Protein AF-A0A529N1E4-F1 (afdb_monomer_lite)

Sequence (50 aa):
MKHEICKIADIPQAGSLIAHFFGREVHVWRSGERIRAAANVCLHFGGPLD

Foldseek 3Di:
DDDDFDDPVPADQDDWDWTDDPNWTKTWHDDDVDIDIDTQADPVPGHGPD

Structure (mmCIF, N/CA/C/O backbone):
data_AF-A0A529N1E4-F1
#
_entry.id   AF-A0A529N1E4-F1
#
loop_
_atom_site.group_PDB
_atom_site.id
_atom_site.type_symbol
_atom_site.label_atom_id
_atom_site.label_alt_id
_atom_site.label_comp_id
_atom_si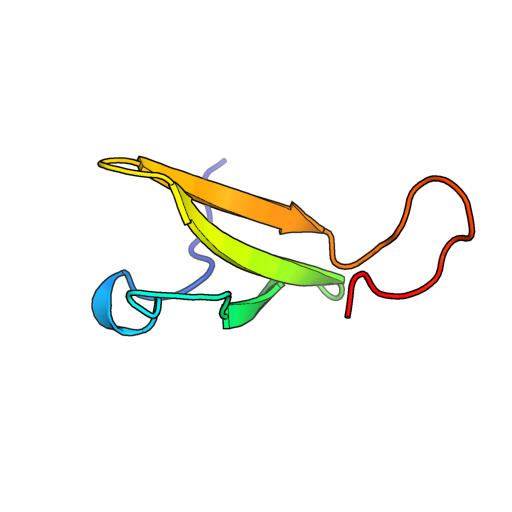te.label_asym_id
_atom_site.label_entity_id
_atom_site.label_seq_id
_atom_site.pdbx_PDB_ins_code
_atom_site.Cartn_x
_atom_site.Cartn_y
_atom_site.Cartn_z
_atom_site.occupancy
_atom_site.B_iso_or_equiv
_atom_site.auth_seq_id
_atom_site.auth_comp_id
_atom_site.auth_asym_id
_atom_site.auth_atom_id
_atom_site.pdbx_PDB_model_num
ATOM 1 N N . MET A 1 1 ? -13.009 13.554 -6.190 1.00 84.12 1 MET A N 1
ATOM 2 C CA . MET A 1 1 ? -13.742 12.271 -6.287 1.00 84.12 1 MET A CA 1
ATOM 3 C C . MET A 1 1 ? -13.085 11.283 -5.329 1.00 84.12 1 MET A C 1
ATOM 5 O O . MET A 1 1 ? -11.868 11.350 -5.204 1.00 84.12 1 MET A O 1
ATOM 9 N N . LYS A 1 2 ? -13.840 10.441 -4.613 1.00 91.00 2 LYS A N 1
ATOM 10 C CA . LYS A 1 2 ? -13.282 9.402 -3.726 1.00 91.00 2 LYS A CA 1
ATOM 11 C C . LYS A 1 2 ? -13.561 8.038 -4.353 1.00 91.00 2 LYS A C 1
ATOM 13 O O . LYS A 1 2 ? -14.685 7.816 -4.790 1.00 91.00 2 LYS A O 1
ATOM 18 N N . HIS A 1 3 ? -12.564 7.160 -4.390 1.00 94.88 3 HIS A N 1
ATOM 19 C CA . HIS A 1 3 ? -12.722 5.775 -4.825 1.00 94.88 3 HIS A CA 1
ATOM 20 C C . HIS A 1 3 ? -12.133 4.844 -3.765 1.00 94.88 3 HIS A C 1
ATOM 22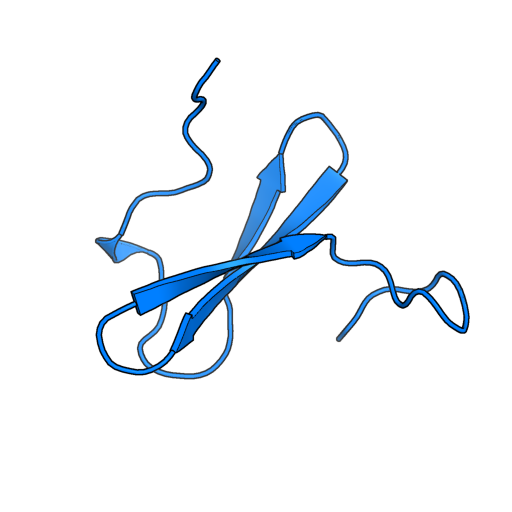 O O . HIS A 1 3 ? -11.235 5.241 -3.021 1.00 94.88 3 HIS A O 1
ATOM 28 N N . GLU A 1 4 ? -12.697 3.648 -3.648 1.00 95.69 4 GLU A N 1
ATOM 29 C CA . GLU A 1 4 ? -12.234 2.650 -2.690 1.00 95.69 4 GLU A CA 1
ATOM 30 C C . GLU A 1 4 ? -10.855 2.116 -3.118 1.00 95.69 4 GLU A C 1
A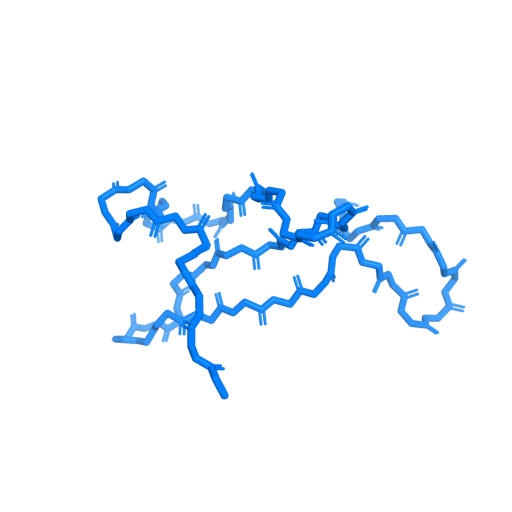TOM 32 O O . GLU A 1 4 ? -10.598 1.970 -4.310 1.00 95.69 4 GLU A O 1
ATOM 37 N N . ILE A 1 5 ? -9.972 1.857 -2.146 1.00 96.88 5 ILE A N 1
ATOM 38 C CA . ILE A 1 5 ? -8.656 1.227 -2.369 1.00 96.88 5 ILE A CA 1
ATOM 39 C C . ILE A 1 5 ? -8.679 -0.219 -1.850 1.00 96.88 5 ILE A C 1
ATOM 41 O O . ILE A 1 5 ? -8.333 -1.143 -2.574 1.00 96.88 5 ILE A O 1
ATOM 45 N N . CYS A 1 6 ? -9.092 -0.414 -0.593 1.00 97.12 6 CYS A N 1
ATOM 46 C CA . CYS A 1 6 ? -9.253 -1.715 0.068 1.00 97.12 6 CYS A CA 1
ATOM 47 C C . CYS A 1 6 ? -10.194 -1.578 1.280 1.00 97.12 6 CYS A C 1
ATOM 49 O O . CYS A 1 6 ? -10.559 -0.455 1.658 1.00 97.12 6 CYS A O 1
ATOM 51 N N . LYS A 1 7 ? -10.581 -2.695 1.915 1.00 97.56 7 LYS A N 1
ATOM 52 C CA . LYS A 1 7 ? -11.322 -2.643 3.183 1.00 97.56 7 LYS A CA 1
ATOM 53 C C . LYS A 1 7 ? -10.359 -2.391 4.339 1.00 97.56 7 LYS A C 1
ATOM 55 O O . LYS A 1 7 ? -9.238 -2.881 4.365 1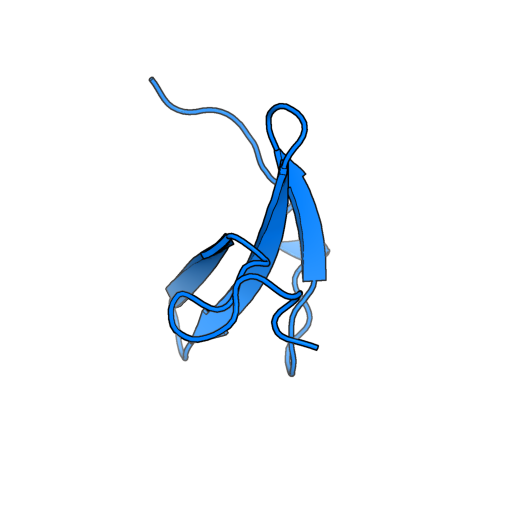.00 97.56 7 LYS A O 1
ATOM 60 N N . ILE A 1 8 ? -10.834 -1.683 5.365 1.00 96.94 8 ILE A N 1
ATOM 61 C CA . ILE A 1 8 ? -10.046 -1.410 6.582 1.00 96.94 8 ILE A CA 1
ATOM 62 C C . ILE A 1 8 ? -9.616 -2.707 7.287 1.00 96.94 8 ILE A C 1
ATOM 64 O O . ILE A 1 8 ? -8.551 -2.745 7.904 1.00 96.94 8 ILE A O 1
ATOM 68 N N . ALA A 1 9 ? -10.439 -3.756 7.198 1.00 97.44 9 ALA A N 1
ATOM 69 C CA . ALA A 1 9 ? -10.156 -5.067 7.778 1.00 97.44 9 ALA A CA 1
ATOM 70 C C . ALA A 1 9 ? -8.942 -5.759 7.135 1.00 97.44 9 ALA A C 1
ATOM 72 O O . ALA A 1 9 ? -8.276 -6.537 7.810 1.00 97.44 9 ALA A O 1
ATOM 73 N N . ASP A 1 10 ? -8.620 -5.423 5.882 1.00 97.69 10 ASP A N 1
ATOM 74 C CA . ASP A 1 10 ? -7.511 -6.025 5.136 1.00 97.69 10 ASP A CA 1
ATOM 75 C C . ASP A 1 10 ? -6.164 -5.353 5.461 1.00 97.69 10 ASP A C 1
ATOM 77 O O . ASP A 1 10 ? -5.104 -5.868 5.110 1.00 97.69 10 ASP A O 1
ATOM 81 N N . ILE A 1 11 ? -6.179 -4.190 6.130 1.00 97.75 11 ILE A N 1
ATOM 82 C CA . ILE A 1 11 ? -4.963 -3.432 6.445 1.00 97.75 11 ILE A CA 1
ATOM 83 C C . ILE A 1 11 ? -4.302 -4.035 7.693 1.00 97.75 11 ILE A C 1
ATOM 85 O O . ILE A 1 11 ? -4.877 -3.925 8.792 1.00 97.75 11 ILE A O 1
ATOM 89 N N . PRO A 1 12 ? -3.083 -4.597 7.568 1.00 97.00 12 PRO A N 1
ATOM 90 C CA . PRO A 1 12 ? -2.427 -5.302 8.661 1.00 97.00 12 PRO A CA 1
ATOM 91 C C . PRO A 1 12 ? -2.092 -4.359 9.825 1.00 97.00 12 PRO A C 1
ATOM 93 O O . PRO A 1 12 ? -1.973 -3.142 9.653 1.00 97.00 12 PRO A O 1
ATOM 96 N N . GLN A 1 13 ? -1.940 -4.914 11.035 1.00 96.19 13 GLN A N 1
ATOM 97 C CA . GLN A 1 13 ? -1.516 -4.122 12.200 1.00 96.19 13 GLN A CA 1
ATOM 98 C C . GLN A 1 13 ? -0.073 -3.614 12.082 1.00 96.19 13 GLN A C 1
ATOM 100 O O . GLN A 1 13 ? 0.231 -2.539 12.594 1.00 96.19 13 GLN A O 1
ATOM 105 N N . ALA A 1 14 ? 0.790 -4.360 11.390 1.00 95.25 14 ALA A N 1
ATOM 106 C CA . ALA A 1 14 ? 2.176 -4.002 11.119 1.00 95.25 14 ALA A CA 1
ATOM 107 C C . ALA A 1 14 ? 2.500 -4.228 9.637 1.00 95.25 14 ALA A C 1
ATOM 109 O O . ALA A 1 14 ? 1.953 -5.134 9.010 1.00 95.25 14 ALA A O 1
ATOM 110 N N . GLY A 1 15 ? 3.397 -3.409 9.087 1.00 95.62 15 GLY A N 1
ATOM 111 C CA . GLY A 1 15 ? 3.725 -3.432 7.663 1.00 95.62 15 GLY A CA 1
ATOM 112 C C . GLY A 1 15 ? 2.663 -2.741 6.807 1.00 95.62 15 GLY A C 1
ATOM 113 O O . GLY A 1 15 ? 2.019 -1.784 7.243 1.00 95.62 15 GLY A O 1
ATOM 114 N N . SER A 1 16 ? 2.501 -3.210 5.571 1.00 97.50 16 SER A N 1
ATOM 115 C CA . SER A 1 16 ? 1.581 -2.618 4.601 1.00 97.50 16 SER A CA 1
ATOM 116 C C . SER A 1 16 ? 0.908 -3.676 3.730 1.00 97.50 16 SER A C 1
ATOM 118 O O . SER A 1 16 ? 1.441 -4.766 3.544 1.00 97.50 16 SER A O 1
ATOM 120 N N . LEU A 1 17 ? -0.265 -3.332 3.207 1.00 97.56 17 LEU A N 1
ATOM 121 C CA . LEU A 1 17 ? -0.961 -4.045 2.140 1.00 97.56 17 LEU A CA 1
ATOM 122 C C . LEU A 1 17 ? -0.646 -3.354 0.809 1.00 97.56 17 LEU A C 1
ATOM 124 O O . LEU A 1 17 ? -0.805 -2.136 0.719 1.00 97.56 17 LEU A O 1
ATOM 128 N N . ILE A 1 18 ? -0.274 -4.108 -0.224 1.00 97.62 18 ILE A N 1
ATOM 129 C CA . ILE A 1 18 ? -0.215 -3.590 -1.597 1.00 97.62 18 ILE A CA 1
ATOM 130 C C . ILE A 1 18 ? -1.596 -3.757 -2.241 1.00 97.62 18 ILE A C 1
ATOM 132 O O . ILE A 1 18 ? -2.126 -4.864 -2.323 1.00 97.62 18 ILE A O 1
ATOM 136 N N . ALA A 1 19 ? -2.185 -2.651 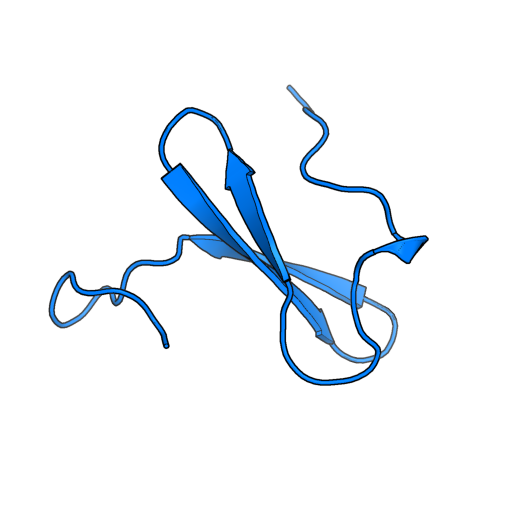-2.695 1.00 97.38 19 ALA A N 1
ATOM 137 C CA . ALA A 1 19 ? -3.460 -2.621 -3.406 1.00 97.38 19 ALA A CA 1
ATOM 138 C C . ALA A 1 19 ? -3.284 -2.046 -4.818 1.00 97.38 19 ALA A C 1
ATOM 140 O O . ALA A 1 19 ? -2.466 -1.156 -5.047 1.00 97.38 19 ALA A O 1
ATOM 141 N N . HIS A 1 20 ? -4.087 -2.531 -5.765 1.00 96.50 20 HIS A N 1
ATOM 142 C CA . HIS A 1 20 ? -4.130 -1.992 -7.123 1.00 96.50 20 HIS A CA 1
ATOM 143 C C . HIS A 1 20 ? -5.129 -0.833 -7.192 1.00 96.50 20 HIS A C 1
ATOM 145 O O . HIS A 1 20 ? -6.298 -0.983 -6.845 1.00 96.50 20 HIS A O 1
ATOM 151 N N . PHE A 1 21 ? -4.683 0.322 -7.676 1.00 95.69 21 PHE A N 1
ATOM 152 C CA . PHE A 1 21 ? -5.480 1.536 -7.784 1.00 95.69 21 PHE A CA 1
ATOM 153 C C . PHE A 1 21 ? -5.206 2.232 -9.121 1.00 95.69 21 PHE A C 1
ATOM 155 O O . PHE A 1 21 ? -4.137 2.804 -9.331 1.00 95.69 21 PHE A O 1
ATOM 162 N N . PHE A 1 22 ? -6.173 2.165 -10.044 1.00 94.56 22 PHE A N 1
ATOM 163 C CA . PHE A 1 22 ? -6.070 2.727 -11.403 1.00 94.56 22 PHE A CA 1
ATOM 164 C C . PHE A 1 22 ? -4.772 2.341 -12.142 1.00 94.56 22 PHE A C 1
ATOM 166 O O . PHE A 1 22 ? -4.056 3.197 -12.658 1.00 94.56 22 PHE A O 1
ATOM 173 N N . GLY A 1 23 ? -4.449 1.043 -12.172 1.00 94.38 23 GLY A N 1
ATOM 174 C CA . GLY A 1 23 ? -3.264 0.522 -12.869 1.00 94.38 23 GLY A CA 1
ATOM 175 C C . GLY A 1 23 ? -1.930 0.826 -12.180 1.00 94.38 23 GLY A C 1
ATOM 176 O O . GLY A 1 23 ? -0.878 0.586 -12.763 1.00 94.38 23 GLY A O 1
ATOM 177 N N . ARG A 1 24 ? -1.960 1.358 -10.954 1.00 94.44 24 ARG A N 1
ATOM 178 C CA . ARG A 1 24 ? -0.779 1.580 -10.119 1.00 94.44 24 ARG A CA 1
ATOM 179 C C . ARG A 1 24 ? -0.908 0.786 -8.834 1.00 94.44 24 ARG A C 1
ATOM 181 O O . ARG A 1 24 ? -2.008 0.612 -8.318 1.00 94.44 24 ARG A O 1
ATOM 188 N N . GLU A 1 25 ? 0.214 0.358 -8.293 1.00 97.38 25 GLU A N 1
ATOM 189 C CA . GLU A 1 25 ? 0.260 -0.223 -6.960 1.00 97.38 25 GLU A CA 1
ATOM 190 C C . GLU A 1 25 ? 0.401 0.879 -5.905 1.00 97.38 25 GLU A C 1
ATOM 192 O O . GLU A 1 25 ? 1.078 1.893 -6.111 1.00 97.38 25 GLU A O 1
ATOM 197 N N . VAL A 1 26 ? -0.260 0.691 -4.768 1.00 97.75 26 VAL A N 1
ATOM 198 C CA . VAL A 1 26 ? -0.205 1.577 -3.604 1.00 97.75 26 VAL A CA 1
ATOM 199 C C . VAL A 1 26 ? -0.025 0.749 -2.341 1.00 97.75 26 VAL A C 1
ATOM 201 O O . VAL A 1 26 ? -0.779 -0.191 -2.103 1.00 97.75 26 VAL A O 1
ATOM 204 N N . HIS A 1 27 ? 0.926 1.148 -1.499 1.00 98.12 27 HIS A N 1
ATOM 205 C CA . HIS A 1 27 ? 0.994 0.666 -0.126 1.00 98.12 27 HIS A CA 1
ATOM 206 C C . HIS A 1 27 ? -0.101 1.335 0.686 1.00 98.12 27 HIS A C 1
ATOM 208 O O . HIS A 1 27 ? -0.268 2.553 0.614 1.00 98.12 27 HIS A O 1
ATOM 214 N N . VAL A 1 28 ? -0.796 0.554 1.504 1.00 98.25 28 VAL A N 1
ATOM 215 C CA . VAL A 1 28 ? -1.755 1.018 2.503 1.00 98.25 28 VAL A CA 1
ATOM 216 C C . VAL A 1 28 ? -1.325 0.490 3.865 1.00 98.25 28 VAL A C 1
ATOM 218 O O . VAL A 1 28 ? -1.107 -0.708 4.030 1.00 98.25 28 VAL A O 1
ATOM 221 N N . TRP A 1 29 ? -1.186 1.372 4.853 1.00 98.19 29 TRP A N 1
ATOM 222 C CA . TRP A 1 29 ? -0.688 0.997 6.179 1.00 98.19 29 TRP A CA 1
ATOM 223 C C . TRP A 1 29 ? -1.348 1.787 7.306 1.00 98.19 29 TRP A C 1
ATOM 225 O O . TRP A 1 29 ? -1.973 2.835 7.099 1.00 98.19 29 TRP A O 1
ATOM 235 N N . ARG A 1 30 ? -1.178 1.277 8.529 1.00 98.12 30 ARG A N 1
ATOM 236 C CA . ARG A 1 30 ? -1.572 1.953 9.768 1.00 98.12 30 ARG A CA 1
ATOM 237 C C . ARG A 1 30 ? -0.418 2.793 10.303 1.00 98.12 30 ARG A C 1
ATOM 239 O O . ARG A 1 30 ? 0.721 2.351 10.373 1.00 98.12 30 ARG A O 1
ATOM 246 N N . SER A 1 31 ? -0.730 4.016 10.705 1.00 96.88 31 SER A N 1
ATOM 247 C CA . SER A 1 31 ? 0.187 4.997 11.281 1.00 96.88 31 SER A CA 1
ATOM 248 C C . SER A 1 31 ? -0.464 5.547 12.549 1.00 96.88 31 SER A C 1
ATOM 250 O O . SER A 1 31 ? -1.086 6.613 12.519 1.00 96.88 31 SER A O 1
ATOM 252 N N . GLY A 1 32 ? -0.357 4.800 13.650 1.00 92.75 32 GLY A N 1
ATOM 253 C CA . GLY A 1 32 ? -1.139 5.056 14.862 1.00 92.75 32 GLY A CA 1
ATOM 254 C C . GLY A 1 32 ? -2.634 4.887 14.581 1.00 92.75 32 GLY A C 1
ATOM 255 O O . GLY A 1 32 ? -3.051 3.886 14.004 1.00 92.75 32 GLY A O 1
ATOM 256 N N . GLU A 1 33 ? -3.436 5.895 14.919 1.00 93.75 33 GLU A N 1
ATOM 257 C CA . GLU A 1 33 ? -4.893 5.894 14.702 1.00 93.75 33 GLU A CA 1
ATOM 258 C C . GLU A 1 33 ? -5.311 6.188 13.250 1.00 93.75 33 GLU A C 1
ATOM 260 O O . GLU A 1 33 ? -6.498 6.186 12.923 1.00 93.75 33 GLU A O 1
ATOM 265 N N . ARG A 1 34 ? -4.354 6.477 12.359 1.00 97.00 34 ARG A N 1
ATOM 266 C CA . ARG A 1 34 ? -4.632 6.864 10.970 1.00 97.00 34 ARG A CA 1
ATOM 267 C C . ARG A 1 34 ? -4.262 5.761 9.992 1.00 97.00 34 ARG A C 1
ATOM 269 O O . ARG A 1 34 ? -3.274 5.057 10.172 1.00 97.00 34 ARG A O 1
ATOM 276 N N . ILE A 1 35 ? -5.015 5.695 8.900 1.00 97.81 35 ILE A N 1
ATOM 277 C CA . ILE A 1 35 ? -4.675 4.904 7.717 1.00 97.81 35 ILE A CA 1
ATOM 278 C C . ILE A 1 35 ? -4.031 5.837 6.696 1.00 97.81 35 ILE A C 1
ATOM 280 O O . ILE A 1 35 ? -4.508 6.954 6.475 1.00 97.81 35 ILE A O 1
ATOM 284 N N . ARG A 1 36 ? -2.933 5.391 6.091 1.00 97.69 36 ARG A N 1
ATOM 285 C CA . ARG A 1 36 ? -2.197 6.126 5.061 1.00 97.69 36 ARG A CA 1
ATOM 286 C C . ARG A 1 36 ? -2.035 5.266 3.820 1.00 97.69 36 ARG A C 1
ATOM 288 O O . ARG A 1 36 ? -2.101 4.042 3.903 1.00 97.69 36 ARG A O 1
ATOM 295 N N . ALA A 1 37 ? -1.824 5.930 2.689 1.00 97.38 37 ALA A N 1
ATOM 296 C CA . ALA A 1 37 ? -1.496 5.277 1.438 1.00 97.38 37 ALA A CA 1
ATOM 297 C C . ALA A 1 37 ? -0.472 6.095 0.641 1.00 97.38 37 ALA A C 1
ATOM 299 O O . ALA A 1 37 ? -0.483 7.327 0.705 1.00 97.38 37 ALA A O 1
ATOM 300 N N . ALA A 1 38 ? 0.389 5.413 -0.109 1.00 97.12 38 ALA A N 1
ATOM 301 C CA . ALA A 1 38 ? 1.381 6.003 -1.005 1.00 97.12 38 ALA A CA 1
ATOM 302 C C . ALA A 1 38 ? 1.604 5.079 -2.203 1.00 97.12 38 ALA A C 1
ATOM 304 O O . ALA A 1 38 ? 1.476 3.864 -2.078 1.00 97.12 38 ALA A O 1
ATOM 305 N N . ALA A 1 39 ? 1.918 5.651 -3.366 1.00 96.88 39 ALA A N 1
ATOM 306 C CA . ALA A 1 39 ? 2.240 4.861 -4.551 1.00 96.88 39 ALA A CA 1
ATOM 307 C C . ALA A 1 39 ? 3.467 3.977 -4.285 1.00 96.88 39 ALA A C 1
ATOM 309 O O . ALA A 1 39 ? 4.422 4.443 -3.665 1.00 96.88 39 ALA A O 1
ATOM 310 N N . ASN A 1 40 ? 3.444 2.738 -4.779 1.00 97.31 40 ASN A N 1
ATOM 311 C CA . ASN A 1 40 ? 4.566 1.799 -4.739 1.00 97.31 40 ASN A CA 1
ATOM 312 C C . ASN A 1 40 ? 5.650 2.209 -5.752 1.00 97.31 40 ASN A C 1
ATOM 314 O O . ASN A 1 40 ? 5.913 1.524 -6.735 1.00 97.31 40 ASN A O 1
ATOM 318 N N . VAL A 1 41 ? 6.200 3.412 -5.585 1.00 96.62 41 VAL A N 1
ATOM 319 C CA . VAL A 1 41 ? 7.286 3.928 -6.415 1.00 96.62 41 VAL A CA 1
ATOM 320 C C . VAL A 1 41 ? 8.192 4.842 -5.595 1.00 96.62 41 VAL A C 1
ATOM 322 O O . VAL A 1 41 ? 7.770 5.869 -5.059 1.00 96.62 41 VAL A O 1
ATOM 325 N N . CYS A 1 42 ? 9.466 4.479 -5.517 1.00 95.69 42 CYS A N 1
ATOM 326 C CA . CYS A 1 42 ? 10.517 5.304 -4.957 1.00 95.69 42 CYS A CA 1
ATOM 327 C C . CYS A 1 42 ? 10.749 6.516 -5.859 1.00 95.69 42 CYS A C 1
ATOM 329 O O . CYS A 1 42 ? 11.115 6.382 -7.025 1.00 95.69 42 CYS A O 1
ATOM 331 N N . LEU A 1 43 ? 10.602 7.716 -5.304 1.00 95.69 43 LEU A N 1
ATOM 332 C CA . LEU A 1 43 ? 10.819 8.955 -6.052 1.00 95.69 43 LEU A CA 1
ATOM 333 C C . LEU A 1 43 ? 12.298 9.216 -6.385 1.00 95.69 43 LEU A C 1
ATOM 335 O O . LEU A 1 43 ? 12.579 10.066 -7.223 1.00 95.69 43 LEU A O 1
ATOM 339 N N . HIS A 1 44 ? 13.236 8.497 -5.757 1.00 96.75 44 HIS A N 1
ATOM 340 C CA . HIS A 1 44 ? 14.671 8.637 -6.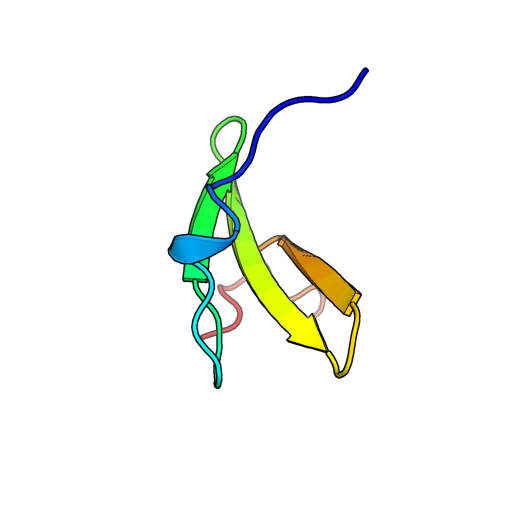026 1.00 96.75 44 HIS A CA 1
ATOM 341 C C . HIS A 1 44 ? 15.154 7.757 -7.187 1.00 96.75 44 HIS A C 1
ATOM 343 O O . HIS A 1 44 ? 15.964 8.211 -7.989 1.00 96.75 44 HIS A O 1
ATOM 349 N N . PHE A 1 45 ? 14.669 6.513 -7.281 1.00 94.31 45 PHE A N 1
ATOM 350 C CA . PHE A 1 45 ? 15.180 5.516 -8.239 1.00 94.31 45 PHE A CA 1
ATOM 351 C C . PHE A 1 45 ? 14.116 4.940 -9.185 1.00 94.31 45 PHE A C 1
ATOM 353 O O . PHE A 1 45 ? 14.462 4.250 -10.137 1.00 94.31 45 PHE A O 1
ATOM 360 N N . GLY A 1 46 ? 12.828 5.205 -8.947 1.00 93.12 46 GLY A N 1
ATOM 361 C CA . GLY A 1 46 ? 11.725 4.760 -9.805 1.00 93.12 46 GLY A CA 1
ATOM 362 C C . GLY A 1 46 ? 11.290 3.298 -9.640 1.00 93.12 46 GLY A C 1
ATOM 363 O O . GLY A 1 46 ? 10.369 2.879 -10.335 1.00 93.12 46 GLY A O 1
ATOM 364 N N . GLY A 1 47 ? 11.915 2.528 -8.743 1.00 93.00 47 GLY A N 1
ATOM 365 C CA . GLY A 1 47 ? 11.521 1.149 -8.413 1.00 93.00 47 GLY A CA 1
ATOM 366 C C . GLY A 1 47 ? 10.438 1.056 -7.325 1.00 93.00 47 GLY A C 1
ATOM 367 O O . GLY A 1 47 ? 10.092 2.087 -6.745 1.00 93.00 47 GLY A O 1
ATOM 368 N N . PRO A 1 48 ? 9.915 -0.149 -7.031 1.00 95.19 48 PRO A N 1
ATOM 369 C CA . PRO A 1 48 ? 8.997 -0.378 -5.910 1.00 95.19 48 PRO A CA 1
ATOM 370 C C . PRO A 1 48 ? 9.636 -0.011 -4.557 1.00 95.19 48 PRO A C 1
ATOM 372 O O . PRO A 1 48 ? 10.852 0.151 -4.455 1.00 95.19 48 PRO A O 1
ATOM 375 N N . LEU A 1 49 ? 8.799 0.182 -3.536 1.00 92.44 49 LEU A N 1
ATOM 376 C CA . LEU A 1 49 ? 9.191 0.555 -2.172 1.00 92.44 49 LEU A CA 1
ATOM 377 C C . LEU A 1 49 ? 9.488 -0.649 -1.260 1.00 92.44 49 LEU A C 1
ATOM 379 O O . LEU A 1 49 ? 9.816 -0.419 -0.095 1.00 92.44 49 LEU A O 1
ATOM 383 N N . ASP A 1 50 ? 9.343 -1.875 -1.770 1.00 80.81 50 ASP A N 1
ATOM 384 C CA . ASP A 1 50 ? 9.649 -3.124 -1.053 1.00 80.81 50 ASP A CA 1
ATOM 385 C C . ASP A 1 50 ? 11.122 -3.241 -0.621 1.00 80.81 50 ASP A C 1
ATOM 387 O O . ASP A 1 50 ? 12.019 -2.767 -1.361 1.00 80.81 50 ASP A O 1
#

Radius of gyration: 11.24 Å; chains: 1; bounding box: 29×18×28 Å

Secondary structure (DSSP, 8-state):
-------GGGS-SSSEEEEEETTEEEEEEEETTEEEEEES--TTTSS---

pLDDT: mean 95.66, std 3.2, range [80.81, 98.25]